Protein AF-A0A350PJW1-F1 (afdb_monomer_lite)

Foldseek 3Di:
DDDPPDDDPPADDPVVLVVVVVVDPDDPVRSLVVCLVVVVSHHWDWDWDDDDPWIWIDINVVSDIGTDDPDQWFDDNDG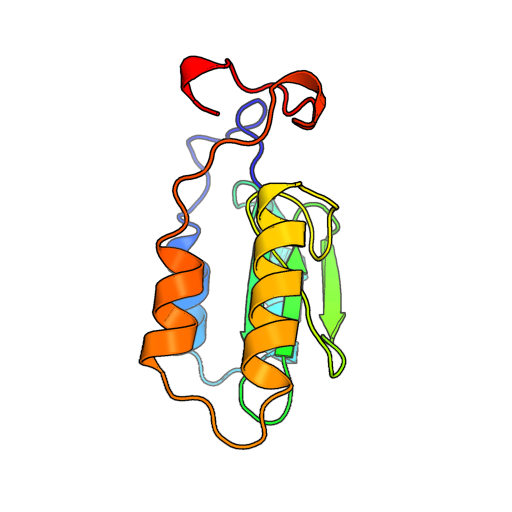INDDAPLRVQLSVQCCVQVVDPDHDPVSNVVSVVDPDDDPPVRGDPRVDPPVVD

Sequence (133 aa):
YRDPSNINENAPSRGDLVLDYLKSNSNERAYLKEIKENGKKYNGFNLLIGGKDSLYHFSNETNSIKEIEPGIHGVSNALLDTNWPKLDHAKKELERVTSNSKFDRDELFEILKNSEKAPDEKLPSTGIPYEWE

Structure (mmCIF, N/CA/C/O backbone):
data_AF-A0A350PJW1-F1
#
_entry.id   AF-A0A350PJW1-F1
#
loop_
_atom_site.group_PDB
_atom_site.id
_atom_site.type_symbol
_atom_site.label_atom_id
_atom_site.label_alt_id
_atom_site.label_comp_id
_atom_site.label_asym_id
_atom_site.label_entity_id
_atom_site.label_seq_id
_atom_site.pdbx_PDB_ins_code
_atom_site.Cartn_x
_atom_site.Cartn_y
_atom_site.Cartn_z
_atom_site.occupancy
_atom_site.B_iso_or_equiv
_atom_site.auth_seq_id
_atom_site.auth_comp_id
_atom_site.auth_asym_id
_atom_site.auth_atom_id
_atom_site.pdbx_PDB_model_num
ATOM 1 N N . TYR A 1 1 ? 6.531 -0.357 -5.674 1.00 77.31 1 TYR A N 1
ATOM 2 C CA . TYR A 1 1 ? 7.108 0.797 -6.373 1.00 77.31 1 TYR A CA 1
ATOM 3 C C . TYR A 1 1 ? 6.608 0.827 -7.811 1.00 77.31 1 TYR A C 1
ATOM 5 O O . TYR A 1 1 ? 6.361 -0.238 -8.355 1.00 77.31 1 TYR A O 1
ATOM 13 N N . ARG A 1 2 ? 6.405 1.993 -8.422 1.00 83.31 2 ARG A N 1
ATOM 14 C CA . ARG A 1 2 ? 6.065 2.126 -9.844 1.00 83.31 2 ARG A CA 1
ATOM 15 C C . ARG A 1 2 ? 7.294 2.638 -10.587 1.00 83.31 2 ARG A C 1
ATOM 17 O O . ARG A 1 2 ? 7.759 3.721 -10.263 1.00 83.31 2 ARG A O 1
ATOM 24 N N . ASP A 1 3 ? 7.731 1.893 -11.595 1.00 86.06 3 ASP A N 1
ATOM 25 C CA . ASP A 1 3 ? 8.832 2.271 -12.482 1.00 86.06 3 ASP A CA 1
ATOM 26 C C . ASP A 1 3 ? 8.395 2.151 -13.953 1.00 86.06 3 ASP A C 1
ATOM 28 O O . ASP A 1 3 ? 8.370 1.047 -14.500 1.00 86.06 3 ASP A O 1
ATOM 32 N N . PRO A 1 4 ? 7.994 3.253 -14.607 1.00 83.31 4 PRO A N 1
ATOM 33 C CA . PRO A 1 4 ? 7.605 3.211 -16.016 1.00 83.31 4 PRO A CA 1
ATOM 34 C C . PRO A 1 4 ? 8.767 2.981 -16.984 1.00 83.31 4 PRO A C 1
ATOM 36 O O . PRO A 1 4 ? 8.524 2.620 -18.132 1.00 83.31 4 PRO A O 1
ATOM 39 N N . SER A 1 5 ? 10.013 3.175 -16.543 1.00 84.81 5 SER A N 1
ATOM 40 C CA . SER A 1 5 ? 11.200 2.958 -17.375 1.00 84.81 5 SER A CA 1
ATOM 41 C C . SER A 1 5 ? 11.599 1.482 -17.473 1.00 84.81 5 SER A C 1
ATOM 43 O O . SER A 1 5 ? 12.349 1.102 -18.369 1.00 84.81 5 SER A O 1
ATOM 45 N N . ASN A 1 6 ? 11.062 0.642 -16.582 1.00 84.50 6 ASN A N 1
ATOM 46 C CA . ASN A 1 6 ? 11.424 -0.764 -16.445 1.00 84.50 6 ASN A CA 1
ATOM 47 C C . ASN A 1 6 ? 10.176 -1.662 -16.388 1.00 84.50 6 ASN A C 1
ATOM 49 O O . ASN A 1 6 ? 9.888 -2.320 -15.386 1.00 84.50 6 ASN A O 1
ATOM 53 N N . ILE A 1 7 ? 9.396 -1.651 -17.472 1.00 90.69 7 ILE A N 1
ATOM 54 C CA . ILE A 1 7 ? 8.189 -2.472 -17.615 1.00 90.69 7 ILE A CA 1
ATOM 55 C C . ILE A 1 7 ? 8.528 -3.761 -18.368 1.00 90.69 7 ILE A C 1
ATOM 57 O O . ILE A 1 7 ? 8.942 -3.737 -19.524 1.00 90.69 7 ILE A O 1
ATOM 61 N N . ASN A 1 8 ? 8.269 -4.902 -17.734 1.00 93.44 8 ASN A N 1
ATOM 62 C CA . ASN A 1 8 ? 8.198 -6.200 -18.391 1.00 93.44 8 ASN A CA 1
ATOM 63 C C . ASN A 1 8 ? 6.752 -6.465 -18.842 1.00 93.44 8 ASN A C 1
ATOM 65 O O . ASN A 1 8 ? 5.867 -6.690 -18.013 1.00 93.44 8 ASN A O 1
ATOM 69 N N . GLU A 1 9 ? 6.514 -6.457 -20.155 1.00 94.38 9 GLU A N 1
ATOM 70 C CA . GLU A 1 9 ? 5.190 -6.698 -20.755 1.00 94.38 9 GLU A CA 1
ATOM 71 C C . GLU A 1 9 ? 4.667 -8.124 -20.526 1.00 94.38 9 GLU A C 1
ATOM 73 O O . GLU A 1 9 ? 3.460 -8.348 -20.526 1.00 94.38 9 GLU A O 1
ATOM 78 N N . ASN A 1 10 ? 5.564 -9.082 -20.278 1.00 95.81 10 ASN A N 1
ATOM 79 C CA . ASN A 1 10 ? 5.219 -10.481 -20.019 1.00 95.81 10 ASN A CA 1
ATOM 80 C C . ASN A 1 10 ? 5.073 -10.792 -18.520 1.00 95.81 10 ASN A C 1
ATOM 82 O O . ASN A 1 10 ? 4.885 -11.952 -18.145 1.00 95.81 10 ASN A O 1
ATOM 86 N N . ALA A 1 11 ? 5.212 -9.791 -17.644 1.00 96.06 11 ALA A N 1
ATOM 87 C CA . ALA A 1 11 ? 5.052 -9.989 -16.211 1.00 96.06 11 ALA A CA 1
ATOM 88 C C . ALA A 1 11 ? 3.592 -10.352 -15.866 1.00 96.06 11 ALA A C 1
ATOM 90 O O . ALA A 1 11 ? 2.670 -9.762 -16.435 1.00 96.06 11 ALA A O 1
ATOM 91 N N . PRO A 1 12 ? 3.347 -11.261 -14.902 1.00 96.00 12 PRO A N 1
ATOM 92 C CA . PRO A 1 12 ? 1.991 -11.566 -14.454 1.00 96.00 12 PRO A CA 1
ATOM 93 C C . PRO A 1 12 ? 1.289 -10.346 -13.839 1.00 96.00 12 PRO A C 1
ATOM 95 O O . PRO A 1 12 ? 1.928 -9.365 -13.434 1.00 96.00 12 PRO A O 1
ATOM 98 N N . SER A 1 13 ? -0.038 -10.413 -13.717 1.00 95.31 13 SER A N 1
ATOM 99 C CA . SER A 1 13 ? -0.815 -9.321 -13.136 1.00 95.31 13 SER A CA 1
ATOM 100 C C . SER A 1 13 ? -0.511 -9.174 -11.648 1.00 95.31 13 SER A C 1
ATOM 102 O O . SER A 1 13 ? -0.603 -10.117 -10.869 1.00 95.31 13 SER A O 1
ATOM 104 N N . ARG A 1 14 ? -0.234 -7.944 -11.205 1.00 94.88 14 ARG A N 1
ATOM 105 C CA . ARG A 1 14 ? -0.126 -7.634 -9.768 1.00 94.88 14 ARG A CA 1
ATOM 106 C C . ARG A 1 14 ? -1.452 -7.846 -9.027 1.00 94.88 14 ARG A C 1
ATOM 108 O O . ARG A 1 14 ? -1.435 -8.013 -7.815 1.00 94.88 14 ARG A O 1
ATOM 115 N N . GLY A 1 15 ? -2.585 -7.846 -9.737 1.00 94.56 15 GLY A N 1
ATOM 116 C CA . GLY A 1 15 ? -3.892 -8.165 -9.155 1.00 94.56 15 GLY A CA 1
ATOM 117 C C . GLY A 1 15 ? -3.986 -9.612 -8.661 1.00 94.56 15 GLY A C 1
ATOM 118 O O . GLY A 1 15 ? -4.679 -9.868 -7.676 1.00 94.56 15 GLY A O 1
ATOM 119 N N . ASP A 1 16 ? -3.223 -10.523 -9.274 1.00 95.12 16 ASP A N 1
ATOM 120 C CA . ASP A 1 16 ? -3.186 -11.936 -8.883 1.00 95.12 16 ASP A CA 1
ATOM 121 C C . ASP A 1 16 ? -2.615 -12.094 -7.468 1.00 95.12 16 ASP A C 1
ATOM 123 O O . ASP A 1 16 ? -3.104 -12.910 -6.701 1.00 95.12 16 ASP A O 1
ATOM 127 N N . LEU A 1 17 ? -1.691 -11.217 -7.049 1.00 96.06 17 LEU A N 1
ATOM 128 C CA . LEU A 1 17 ? -1.116 -11.228 -5.697 1.00 96.06 17 LEU A CA 1
ATOM 129 C C . LEU A 1 17 ? -2.172 -11.104 -4.590 1.00 96.06 17 LEU A C 1
ATOM 131 O O . LEU A 1 17 ? -2.040 -11.724 -3.539 1.00 96.06 17 LEU A O 1
ATOM 135 N N . VAL A 1 18 ? -3.199 -10.275 -4.782 1.00 95.12 18 VAL A N 1
ATOM 136 C CA . VAL A 1 18 ? -4.261 -10.109 -3.776 1.00 95.12 18 VAL A CA 1
ATOM 137 C C . VAL A 1 18 ? -5.264 -11.252 -3.886 1.00 95.12 18 VAL A C 1
ATOM 139 O O . VAL A 1 18 ? -5.708 -11.788 -2.873 1.00 95.12 18 VAL A O 1
ATOM 142 N N . LEU A 1 19 ? -5.599 -11.649 -5.115 1.00 95.25 19 LEU A N 1
ATOM 143 C CA . LEU A 1 19 ? -6.535 -12.734 -5.381 1.00 95.25 19 LEU A CA 1
ATOM 144 C C . LEU A 1 19 ? -6.042 -14.074 -4.820 1.00 95.25 19 LEU A C 1
ATOM 146 O O . LEU A 1 19 ? -6.814 -14.784 -4.178 1.00 95.25 19 LEU A O 1
ATOM 150 N N . ASP A 1 20 ? -4.773 -14.402 -5.045 1.00 95.38 20 ASP A N 1
ATOM 151 C CA . ASP A 1 20 ? -4.142 -15.640 -4.594 1.00 95.38 20 ASP A CA 1
ATOM 152 C C . ASP A 1 20 ? -4.053 -15.681 -3.069 1.00 95.38 20 ASP A C 1
ATOM 154 O O . ASP A 1 20 ? -4.388 -16.703 -2.471 1.00 95.38 20 ASP A O 1
ATOM 158 N N . TYR A 1 21 ? -3.723 -14.554 -2.424 1.00 95.25 21 TYR A N 1
ATOM 159 C CA . TYR A 1 21 ? -3.748 -14.462 -0.964 1.00 95.25 21 TYR A CA 1
ATOM 160 C C . TYR A 1 21 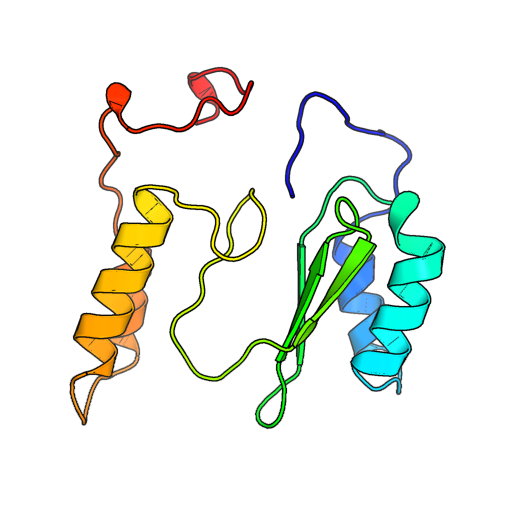? -5.140 -14.761 -0.402 1.00 95.25 21 TYR A C 1
ATOM 162 O O . TYR A 1 21 ? -5.276 -15.625 0.462 1.00 95.25 21 TYR A O 1
ATOM 170 N N . LEU A 1 22 ? -6.178 -14.102 -0.929 1.00 93.94 22 LEU A N 1
ATOM 171 C CA . LEU A 1 22 ? -7.560 -14.262 -0.461 1.00 93.94 22 LEU A CA 1
ATOM 172 C C . LEU A 1 22 ? -8.133 -15.664 -0.713 1.00 93.94 22 LEU A C 1
ATOM 174 O O . LEU A 1 22 ? -9.059 -16.078 -0.020 1.00 93.94 22 LEU A O 1
ATOM 178 N N . LYS A 1 23 ? -7.613 -16.387 -1.710 1.00 95.25 23 LYS A N 1
ATOM 179 C CA . LYS A 1 23 ? -7.966 -17.789 -1.982 1.00 95.25 23 LYS A CA 1
ATOM 180 C C . LYS A 1 23 ? -7.154 -18.783 -1.154 1.00 95.25 23 LYS A C 1
ATOM 182 O O . LYS A 1 23 ? -7.530 -19.952 -1.075 1.00 95.25 23 LYS A O 1
ATOM 187 N N . SER A 1 24 ? -6.029 -18.353 -0.596 1.00 91.94 24 SER A N 1
ATOM 188 C CA . SER A 1 24 ? -5.168 -19.189 0.230 1.00 91.94 24 SER A CA 1
ATOM 189 C C . SER A 1 24 ? -5.690 -19.291 1.667 1.00 91.94 24 SER A C 1
ATOM 191 O O . SER A 1 24 ? -6.489 -18.476 2.118 1.00 91.94 24 SER A O 1
ATOM 193 N N . ASN A 1 25 ? -5.181 -20.273 2.413 1.00 89.38 25 ASN A N 1
ATOM 194 C CA . ASN A 1 25 ? -5.315 -20.340 3.875 1.00 89.38 25 ASN A CA 1
ATOM 195 C C . ASN A 1 25 ? -4.007 -19.923 4.579 1.00 89.38 25 ASN A C 1
ATOM 197 O O . ASN A 1 25 ? -3.744 -20.325 5.714 1.00 89.38 25 ASN A O 1
ATOM 201 N N . SER A 1 26 ? -3.140 -19.185 3.882 1.00 90.81 26 SER A N 1
ATOM 202 C CA . SER A 1 26 ? -1.843 -18.756 4.401 1.00 90.81 26 SER A CA 1
ATOM 203 C C . SER A 1 26 ? -2.009 -17.560 5.332 1.00 90.81 26 SER A C 1
ATOM 205 O O . SER A 1 26 ? -2.789 -16.656 5.055 1.00 90.81 26 SER A O 1
ATOM 207 N N . ASN A 1 27 ? -1.226 -17.512 6.412 1.00 92.94 27 ASN A N 1
ATOM 208 C CA . ASN A 1 27 ? -1.047 -16.257 7.146 1.00 92.94 27 ASN A CA 1
ATOM 209 C C . ASN A 1 27 ? -0.130 -15.298 6.370 1.00 92.94 27 ASN A C 1
ATOM 211 O O . ASN A 1 27 ? 0.618 -15.708 5.474 1.00 92.94 27 ASN A O 1
ATOM 215 N N . GLU A 1 28 ? -0.144 -14.029 6.763 1.00 94.12 28 GLU A N 1
ATOM 216 C CA . GLU A 1 28 ? 0.559 -12.924 6.115 1.00 94.12 28 GLU A CA 1
ATOM 217 C C . GLU A 1 28 ? 2.052 -13.216 5.951 1.00 94.12 28 GLU A C 1
ATOM 219 O O . GLU A 1 28 ? 2.610 -13.077 4.864 1.00 94.12 28 GLU A O 1
ATOM 224 N N . ARG A 1 29 ? 2.717 -13.665 7.026 1.00 93.56 29 ARG A N 1
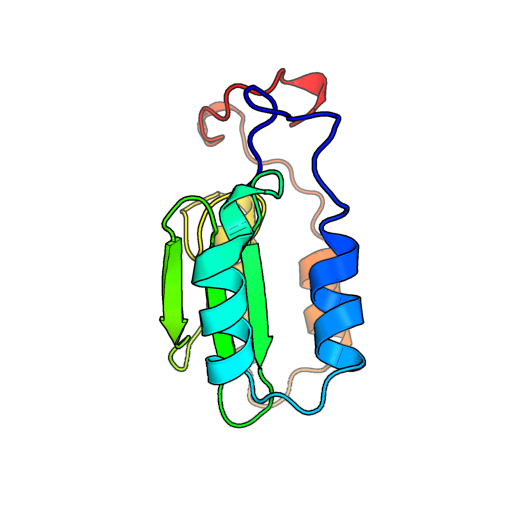ATOM 225 C CA . ARG A 1 29 ? 4.165 -13.924 7.019 1.00 93.56 29 ARG A CA 1
ATOM 226 C C . ARG A 1 29 ? 4.533 -15.094 6.113 1.00 93.56 29 ARG A C 1
ATOM 228 O O . ARG A 1 29 ? 5.581 -15.045 5.471 1.00 93.56 29 ARG A O 1
ATOM 235 N N . ALA A 1 30 ? 3.720 -16.147 6.079 1.00 94.69 30 ALA A N 1
ATOM 236 C CA . ALA A 1 30 ? 3.935 -17.285 5.191 1.00 94.69 30 ALA A CA 1
ATOM 237 C C . ALA A 1 30 ? 3.782 -16.866 3.724 1.00 94.69 30 ALA A C 1
ATOM 239 O O . ALA A 1 30 ? 4.677 -17.129 2.922 1.00 94.69 30 ALA A O 1
ATOM 240 N N . TYR A 1 31 ? 2.716 -16.127 3.407 1.00 96.56 31 TYR A N 1
ATOM 241 C CA . TYR A 1 31 ? 2.476 -15.623 2.058 1.00 96.56 31 TYR A CA 1
ATOM 242 C C . TYR A 1 31 ? 3.592 -14.681 1.590 1.00 96.56 31 TYR A C 1
ATOM 244 O O . TYR A 1 31 ? 4.143 -14.833 0.504 1.00 96.56 31 TYR A O 1
ATOM 252 N N . LEU A 1 32 ? 4.024 -13.751 2.444 1.00 96.75 32 LEU A N 1
ATOM 253 C CA . LEU A 1 32 ? 5.116 -12.835 2.117 1.00 96.75 32 LEU A CA 1
ATOM 254 C C . LEU A 1 32 ? 6.457 -13.537 1.883 1.00 96.75 32 LEU A C 1
ATOM 256 O O . LEU A 1 32 ? 7.257 -13.040 1.093 1.00 96.75 32 LEU A O 1
ATOM 260 N N . LYS A 1 33 ? 6.730 -14.673 2.537 1.00 95.88 33 LYS A N 1
ATOM 261 C CA . LYS A 1 33 ? 7.935 -15.472 2.253 1.00 95.88 33 LYS A CA 1
ATOM 262 C C . LYS A 1 33 ? 7.891 -16.066 0.846 1.00 95.88 33 LYS A C 1
ATOM 264 O O . LYS A 1 33 ? 8.879 -15.956 0.129 1.00 95.88 33 LYS A O 1
ATOM 269 N N . GLU A 1 34 ? 6.746 -16.597 0.427 1.00 95.44 34 GLU A N 1
ATOM 270 C CA . GLU A 1 34 ? 6.548 -17.097 -0.939 1.00 95.44 34 GLU A CA 1
ATOM 271 C C . GLU A 1 34 ? 6.692 -15.973 -1.979 1.00 95.44 34 GLU A C 1
ATOM 273 O O . GLU A 1 34 ? 7.382 -16.120 -2.993 1.00 95.44 34 GLU A O 1
ATOM 278 N N . ILE A 1 35 ? 6.096 -14.808 -1.705 1.00 96.50 35 ILE A N 1
ATOM 279 C CA . ILE A 1 35 ? 6.232 -13.629 -2.564 1.00 96.50 35 ILE A CA 1
ATOM 280 C C . ILE A 1 35 ? 7.675 -13.117 -2.585 1.00 96.50 35 ILE A C 1
ATOM 282 O O . ILE A 1 35 ? 8.138 -12.667 -3.626 1.00 96.50 35 ILE A O 1
ATOM 286 N N . LYS A 1 36 ? 8.435 -13.217 -1.495 1.00 96.50 36 LYS A N 1
ATOM 287 C CA . LYS A 1 36 ? 9.857 -12.841 -1.474 1.00 96.50 36 LYS A CA 1
ATOM 288 C C . LYS A 1 36 ? 10.712 -13.719 -2.397 1.00 96.50 36 LYS A C 1
ATOM 290 O O . LYS A 1 36 ? 11.691 -13.239 -2.969 1.00 96.50 36 LYS A O 1
ATOM 295 N N . GLU A 1 37 ? 10.351 -14.989 -2.556 1.00 95.69 37 GLU A N 1
ATOM 296 C CA . GLU A 1 37 ? 11.040 -15.922 -3.454 1.00 95.69 37 GLU A CA 1
ATOM 297 C C . GLU A 1 37 ? 10.666 -15.679 -4.923 1.00 95.69 37 GLU A C 1
ATOM 299 O O . GLU A 1 37 ? 11.533 -15.687 -5.796 1.00 95.69 37 GLU A O 1
ATOM 304 N N . ASN A 1 38 ? 9.389 -15.390 -5.197 1.00 94.00 38 ASN A N 1
ATOM 305 C CA . ASN A 1 38 ? 8.850 -15.340 -6.561 1.00 94.00 38 ASN A CA 1
ATOM 306 C C . ASN A 1 38 ? 8.545 -13.926 -7.084 1.00 94.00 38 ASN A C 1
ATOM 308 O O . ASN A 1 38 ? 8.225 -13.752 -8.257 1.00 94.00 38 ASN A O 1
ATOM 312 N N . GLY A 1 39 ? 8.635 -12.898 -6.243 1.00 93.00 39 GLY A N 1
ATOM 313 C CA . GLY A 1 39 ? 8.116 -11.549 -6.491 1.00 93.00 39 GLY A CA 1
ATOM 314 C C . GLY A 1 39 ? 8.828 -10.781 -7.602 1.00 93.00 39 GLY A C 1
ATOM 315 O O . GLY A 1 39 ? 8.251 -9.862 -8.180 1.00 93.00 39 GLY A O 1
ATOM 316 N N . LYS A 1 40 ? 10.053 -11.188 -7.954 1.00 94.38 40 LYS A N 1
ATOM 317 C CA . LYS A 1 40 ? 10.827 -10.597 -9.058 1.00 94.38 40 LYS A CA 1
ATOM 318 C C . LYS A 1 40 ? 10.234 -10.868 -10.444 1.00 94.38 40 LYS A C 1
ATOM 320 O O . LYS A 1 40 ? 10.619 -10.201 -11.394 1.00 94.38 40 LYS A O 1
ATOM 325 N N . LYS A 1 41 ? 9.313 -11.831 -10.576 1.00 95.06 41 LYS A N 1
ATOM 326 C CA . LYS A 1 41 ? 8.625 -12.100 -11.851 1.00 95.06 41 LYS A CA 1
ATOM 327 C C . LYS A 1 41 ? 7.587 -11.029 -12.212 1.00 95.06 41 LYS A C 1
ATOM 329 O O . LYS A 1 41 ? 7.186 -10.946 -13.367 1.00 95.06 41 LYS A O 1
ATOM 334 N N . TYR A 1 42 ? 7.138 -10.244 -11.231 1.00 95.94 42 TYR A N 1
ATOM 335 C CA . TYR A 1 42 ? 6.178 -9.159 -11.423 1.00 95.94 42 TYR A CA 1
ATOM 336 C C . TYR A 1 42 ? 6.901 -7.836 -11.686 1.00 95.94 42 TYR A C 1
ATOM 338 O O . TYR A 1 42 ? 7.985 -7.602 -11.155 1.00 95.94 42 TYR A O 1
ATOM 346 N N . ASN A 1 43 ? 6.241 -6.927 -12.408 1.00 96.25 43 ASN A N 1
ATOM 347 C CA . ASN A 1 43 ? 6.623 -5.513 -12.409 1.00 96.25 43 ASN A CA 1
ATOM 348 C C . ASN A 1 43 ? 6.578 -4.938 -10.988 1.00 96.25 43 ASN A C 1
ATOM 350 O O . ASN A 1 43 ? 5.797 -5.417 -10.162 1.00 96.25 43 ASN A O 1
ATOM 354 N N . GLY A 1 44 ? 7.363 -3.889 -10.724 1.00 94.75 44 GLY A N 1
ATOM 355 C CA . GLY A 1 44 ? 7.465 -3.241 -9.415 1.00 94.75 44 GLY A CA 1
ATOM 356 C C . GLY A 1 44 ? 6.114 -3.053 -8.707 1.00 94.75 44 GLY A C 1
ATOM 357 O O . GLY A 1 44 ? 5.110 -2.632 -9.305 1.00 94.75 44 GLY A O 1
ATOM 358 N N . PHE A 1 45 ? 6.067 -3.369 -7.410 1.00 95.88 45 PHE A N 1
ATOM 359 C CA . PHE A 1 45 ? 4.860 -3.232 -6.595 1.00 95.88 45 PHE A CA 1
ATOM 360 C C . PHE A 1 45 ? 5.153 -2.960 -5.121 1.00 95.88 45 PHE A C 1
ATOM 362 O O . PHE A 1 45 ? 6.265 -3.139 -4.636 1.00 95.88 45 PHE A O 1
ATOM 369 N N . ASN A 1 46 ? 4.156 -2.407 -4.436 1.00 96.88 46 ASN A N 1
ATOM 370 C CA . ASN A 1 46 ? 4.071 -2.429 -2.980 1.00 96.88 46 ASN A CA 1
ATOM 371 C C . ASN A 1 46 ? 2.899 -3.345 -2.632 1.00 96.88 46 ASN A C 1
ATOM 373 O O . ASN A 1 46 ? 1.863 -3.267 -3.292 1.00 96.88 46 ASN A O 1
ATOM 377 N N . LEU A 1 47 ? 3.052 -4.183 -1.615 1.00 96.81 47 LEU A N 1
ATOM 378 C CA . LEU A 1 47 ? 1.994 -5.025 -1.077 1.00 96.81 47 LEU A CA 1
ATOM 379 C C . LEU A 1 47 ? 1.811 -4.680 0.398 1.00 96.81 47 LEU A C 1
ATOM 381 O O . LEU A 1 47 ? 2.758 -4.774 1.178 1.00 96.81 47 LEU A O 1
ATOM 385 N N . LEU A 1 48 ? 0.597 -4.261 0.748 1.00 96.75 48 LEU A N 1
ATOM 386 C CA . LEU A 1 48 ? 0.143 -4.161 2.129 1.00 96.75 48 LEU A CA 1
ATOM 387 C C . LEU A 1 48 ? -0.724 -5.379 2.424 1.00 96.75 48 LEU A C 1
ATOM 389 O O . LEU A 1 48 ? -1.654 -5.666 1.672 1.00 96.75 48 LEU A O 1
ATOM 393 N N . ILE A 1 49 ? -0.400 -6.101 3.489 1.00 95.88 49 ILE A N 1
ATOM 394 C CA . ILE A 1 49 ? -1.070 -7.350 3.851 1.00 95.88 49 ILE A CA 1
ATOM 395 C C . ILE A 1 49 ? -1.163 -7.465 5.367 1.00 95.88 49 ILE A C 1
ATOM 397 O O . ILE A 1 49 ? -0.184 -7.231 6.075 1.00 95.88 49 ILE A O 1
ATOM 401 N N . GLY A 1 50 ? -2.349 -7.788 5.866 1.00 93.25 50 GLY A N 1
ATOM 402 C CA . GLY A 1 50 ? -2.618 -7.870 7.295 1.00 93.25 50 GLY A CA 1
ATOM 403 C C . GLY A 1 50 ? -4.045 -7.506 7.651 1.00 93.25 50 GLY A C 1
ATOM 404 O O . GLY A 1 50 ? -4.914 -7.388 6.786 1.00 93.25 50 GLY A O 1
ATOM 405 N N . GLY A 1 51 ? -4.266 -7.343 8.949 1.00 87.25 51 GLY A N 1
ATOM 406 C CA . GLY A 1 51 ? -5.566 -7.089 9.545 1.00 87.25 51 GLY A CA 1
ATOM 407 C C . GLY A 1 51 ? -5.442 -6.281 10.831 1.00 87.25 51 GLY A C 1
ATOM 408 O O . GLY A 1 51 ? -4.605 -5.392 10.948 1.00 87.25 51 GLY A O 1
ATOM 409 N N . LYS A 1 52 ? -6.306 -6.585 11.801 1.00 85.50 52 LYS A N 1
ATOM 410 C CA . LYS A 1 52 ? -6.401 -5.831 13.058 1.00 85.50 52 LYS A 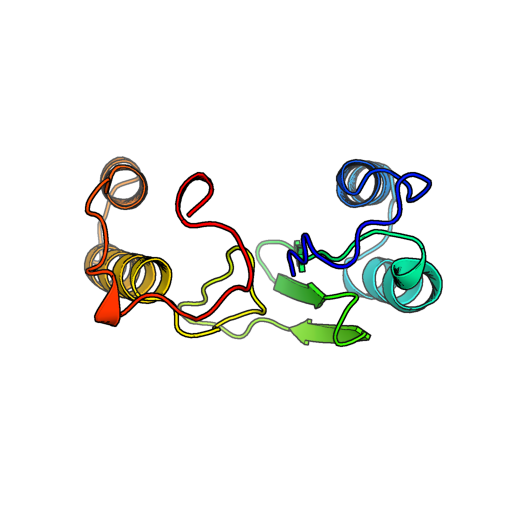CA 1
ATOM 411 C C . LYS A 1 52 ? -5.141 -5.932 13.924 1.00 85.50 52 LYS A C 1
ATOM 413 O O . LYS A 1 52 ? -4.781 -4.953 14.568 1.00 85.50 52 LYS A O 1
ATOM 418 N N . ASP A 1 53 ? -4.517 -7.106 13.951 1.00 89.31 53 ASP A N 1
ATOM 419 C CA . ASP A 1 53 ? -3.460 -7.411 14.922 1.00 89.31 53 ASP A CA 1
ATOM 420 C C . ASP A 1 53 ? -2.051 -7.176 14.369 1.00 89.31 53 ASP A C 1
ATOM 422 O O . ASP A 1 53 ? -1.118 -6.951 15.132 1.00 89.31 53 ASP A O 1
ATOM 426 N N . SER A 1 54 ? -1.885 -7.231 13.046 1.00 92.75 54 SER A N 1
ATOM 427 C CA . SER A 1 54 ? -0.612 -6.938 12.390 1.00 92.75 54 SER A CA 1
ATOM 428 C C . SER A 1 54 ? -0.833 -6.493 10.951 1.00 92.75 54 SER A C 1
ATOM 430 O O . SER A 1 54 ? -1.768 -6.946 10.285 1.00 92.75 54 SER A O 1
ATOM 432 N N . LEU A 1 55 ? 0.041 -5.611 10.473 1.00 96.50 55 LEU A N 1
ATOM 433 C CA . LEU A 1 55 ? 0.070 -5.132 9.099 1.00 96.50 55 LEU A CA 1
ATOM 434 C C . LEU A 1 55 ? 1.514 -5.156 8.608 1.00 96.50 55 LEU A C 1
ATOM 436 O O . LEU A 1 55 ? 2.422 -4.719 9.306 1.00 96.50 55 LEU A O 1
ATOM 440 N N . TYR A 1 56 ? 1.731 -5.650 7.397 1.00 97.50 56 TYR A N 1
ATOM 441 C CA . TYR A 1 56 ? 3.050 -5.749 6.791 1.00 97.50 56 TYR A CA 1
ATOM 442 C C . TYR A 1 56 ? 3.090 -4.996 5.470 1.00 97.50 56 TYR A C 1
ATOM 444 O O . TYR A 1 56 ? 2.129 -4.995 4.698 1.00 97.50 56 TYR A O 1
ATOM 452 N N . HIS A 1 57 ? 4.246 -4.409 5.189 1.00 97.56 57 HIS A N 1
ATOM 453 C CA . HIS A 1 57 ? 4.628 -3.882 3.889 1.00 97.56 57 HIS A CA 1
ATOM 454 C C . HIS A 1 57 ? 5.694 -4.777 3.257 1.00 97.56 57 HIS A C 1
ATOM 456 O O . HIS A 1 57 ? 6.656 -5.196 3.907 1.00 97.56 57 HIS A O 1
ATOM 462 N N . PHE A 1 58 ? 5.528 -5.041 1.967 1.00 97.75 58 PHE A N 1
ATOM 463 C CA . PHE A 1 58 ? 6.538 -5.654 1.119 1.00 97.75 58 PHE A CA 1
ATOM 464 C C . PHE A 1 58 ? 6.683 -4.868 -0.185 1.00 97.75 58 PHE A C 1
ATOM 466 O O . PHE A 1 58 ? 5.700 -4.397 -0.757 1.00 97.75 58 PHE A O 1
ATOM 473 N N . SER A 1 59 ? 7.913 -4.766 -0.683 1.00 96.88 59 SER A N 1
ATOM 474 C CA . SER A 1 59 ? 8.218 -4.291 -2.033 1.00 96.88 59 SER A CA 1
ATOM 475 C C . SER A 1 59 ? 9.168 -5.277 -2.698 1.00 96.88 59 SER A C 1
ATOM 477 O O . SER A 1 59 ? 10.176 -5.662 -2.101 1.00 96.88 59 SER A O 1
ATOM 479 N N . ASN A 1 60 ? 8.876 -5.673 -3.937 1.00 95.88 60 ASN A N 1
ATOM 480 C CA . ASN A 1 60 ? 9.766 -6.551 -4.700 1.00 95.88 60 ASN A CA 1
ATOM 481 C C . ASN A 1 60 ? 11.063 -5.848 -5.143 1.00 95.88 60 ASN A C 1
ATOM 483 O O . ASN A 1 60 ? 12.040 -6.541 -5.412 1.00 95.88 60 ASN A O 1
ATOM 487 N N . GLU A 1 61 ? 11.104 -4.510 -5.128 1.00 93.50 61 GLU A N 1
ATOM 488 C CA . GLU A 1 61 ? 12.325 -3.729 -5.389 1.00 93.50 61 GLU A CA 1
ATOM 489 C C . GLU A 1 61 ? 13.358 -3.875 -4.266 1.00 93.50 61 GLU A C 1
ATOM 491 O O . GLU A 1 61 ? 14.536 -4.121 -4.507 1.00 93.50 61 GLU A O 1
ATOM 496 N N . THR A 1 62 ? 12.921 -3.751 -3.009 1.00 94.31 62 THR A N 1
ATOM 497 C CA . THR A 1 62 ? 13.803 -3.897 -1.836 1.00 94.31 62 THR A CA 1
ATOM 498 C C . THR A 1 62 ? 13.913 -5.346 -1.373 1.00 94.31 62 THR A C 1
ATOM 500 O O . THR A 1 62 ? 14.791 -5.683 -0.579 1.00 94.31 62 THR A O 1
ATOM 503 N N . ASN A 1 63 ? 13.001 -6.203 -1.841 1.00 96.00 63 ASN A N 1
ATOM 504 C CA . ASN A 1 63 ? 12.835 -7.594 -1.437 1.00 96.00 63 ASN A CA 1
ATOM 505 C C . ASN A 1 63 ? 12.802 -7.785 0.094 1.00 96.00 63 ASN A C 1
ATOM 507 O O . ASN A 1 63 ? 13.357 -8.744 0.649 1.00 96.00 63 ASN A O 1
ATOM 511 N N . SER A 1 64 ? 12.174 -6.837 0.791 1.00 94.31 64 SER A N 1
ATOM 512 C CA . SER A 1 64 ? 12.122 -6.766 2.249 1.00 94.31 64 SER A CA 1
ATOM 513 C C . SER A 1 64 ? 10.687 -6.857 2.753 1.00 94.31 64 SER A C 1
ATOM 515 O O . SER A 1 64 ? 9.769 -6.287 2.171 1.00 94.31 64 SER A O 1
ATOM 517 N N . ILE A 1 65 ? 10.512 -7.588 3.854 1.00 96.31 65 ILE A N 1
ATOM 518 C CA . ILE A 1 65 ? 9.260 -7.659 4.607 1.00 96.31 65 ILE A CA 1
ATOM 519 C C . ILE A 1 65 ? 9.438 -6.751 5.816 1.00 96.31 65 ILE A C 1
ATOM 521 O O . ILE A 1 65 ? 10.394 -6.933 6.572 1.00 96.31 65 ILE A O 1
ATOM 525 N N . LYS A 1 66 ? 8.540 -5.786 5.990 1.00 96.19 66 LYS A N 1
ATOM 526 C CA . LYS A 1 66 ? 8.543 -4.860 7.118 1.00 96.19 66 LYS A CA 1
ATOM 527 C C . LYS A 1 66 ? 7.197 -4.930 7.824 1.00 96.19 66 LYS A C 1
ATOM 529 O O . LYS A 1 66 ? 6.165 -4.751 7.188 1.00 96.19 66 LYS A O 1
ATOM 534 N N . GLU A 1 67 ? 7.212 -5.188 9.123 1.00 97.00 67 GLU A N 1
ATOM 535 C CA . GLU A 1 67 ? 6.031 -4.998 9.965 1.00 97.00 67 GLU A CA 1
ATOM 536 C C . GLU A 1 67 ? 5.797 -3.493 10.146 1.00 97.00 67 GLU A C 1
ATOM 538 O O . GLU A 1 67 ? 6.744 -2.724 10.340 1.00 97.00 67 GLU A O 1
ATOM 543 N N . ILE A 1 68 ? 4.555 -3.058 9.957 1.00 96.88 68 ILE A N 1
ATOM 544 C CA . ILE A 1 68 ? 4.150 -1.667 10.120 1.00 96.88 68 ILE A CA 1
ATOM 545 C C . ILE A 1 68 ? 3.793 -1.475 11.588 1.00 96.88 68 ILE A C 1
ATOM 547 O O . ILE A 1 68 ? 2.808 -2.023 12.078 1.00 96.88 68 ILE A O 1
ATOM 551 N N . GLU A 1 69 ? 4.620 -0.690 12.267 1.00 95.69 69 GLU A N 1
ATOM 552 C CA . GLU A 1 69 ? 4.407 -0.309 13.658 1.00 95.69 69 GLU A CA 1
ATOM 553 C C . GLU A 1 69 ? 3.194 0.629 13.807 1.00 95.69 69 GLU A C 1
ATOM 555 O O . GLU A 1 69 ? 2.781 1.277 12.840 1.00 95.69 69 GLU A O 1
ATOM 560 N N . PRO A 1 70 ? 2.617 0.751 15.015 1.00 93.88 70 PRO A N 1
ATOM 561 C CA . PRO A 1 70 ? 1.563 1.722 15.278 1.00 93.88 70 PRO A CA 1
ATOM 562 C C . PRO A 1 70 ? 1.998 3.156 14.939 1.00 93.88 70 PRO A C 1
ATOM 564 O O . PRO A 1 70 ? 3.019 3.642 15.428 1.00 93.88 70 PRO A O 1
ATOM 567 N N . GLY A 1 71 ? 1.192 3.855 14.138 1.00 93.31 71 GLY A N 1
ATOM 568 C CA . GLY A 1 71 ? 1.470 5.226 13.721 1.00 93.31 71 GLY A CA 1
ATOM 569 C C . GLY A 1 71 ? 0.806 5.592 12.396 1.00 93.31 71 GLY A C 1
ATOM 570 O O . GLY A 1 71 ? -0.036 4.860 11.875 1.00 93.31 71 GLY A O 1
ATOM 571 N N . ILE A 1 72 ? 1.195 6.745 11.847 1.00 94.56 72 ILE A N 1
ATOM 572 C CA . ILE A 1 72 ? 0.709 7.235 10.554 1.00 94.56 72 ILE A CA 1
ATOM 573 C C . ILE A 1 72 ? 1.760 6.960 9.484 1.00 94.56 72 ILE A C 1
ATOM 575 O O . ILE A 1 72 ? 2.833 7.570 9.453 1.00 94.56 72 ILE A O 1
ATOM 579 N N . HIS A 1 73 ? 1.406 6.067 8.566 1.00 95.62 73 HIS A N 1
ATOM 580 C CA . HIS A 1 73 ? 2.246 5.640 7.456 1.00 95.62 73 HIS A CA 1
ATOM 581 C C . HIS A 1 73 ? 1.612 6.004 6.121 1.00 95.62 73 HIS A C 1
ATOM 583 O O . HIS A 1 73 ? 0.394 6.128 6.003 1.00 95.62 73 HIS A O 1
ATOM 589 N N . GLY A 1 74 ? 2.449 6.170 5.102 1.00 94.38 74 GLY A N 1
ATOM 590 C CA . GLY A 1 74 ? 1.994 6.492 3.759 1.00 94.38 74 GLY A CA 1
ATOM 591 C C . GLY A 1 74 ? 2.652 5.617 2.704 1.00 94.38 74 GLY A C 1
ATOM 592 O O . GLY A 1 74 ? 3.857 5.388 2.735 1.00 94.38 74 GLY A O 1
ATOM 593 N N . VAL A 1 75 ? 1.878 5.173 1.718 1.00 93.50 75 VAL A N 1
ATOM 594 C CA . VAL A 1 75 ? 2.417 4.584 0.492 1.00 93.50 75 VAL A CA 1
ATOM 595 C C . VAL A 1 75 ? 1.622 5.083 -0.706 1.00 93.50 75 VAL A C 1
ATOM 597 O O . VAL A 1 75 ? 0.408 5.253 -0.649 1.00 93.50 75 VAL A O 1
ATOM 600 N N . SER A 1 76 ? 2.335 5.332 -1.796 1.00 89.25 76 SER A N 1
ATOM 601 C CA . SER A 1 76 ? 1.768 5.681 -3.095 1.00 89.25 76 SER A CA 1
ATOM 602 C C . SER A 1 76 ? 2.533 4.874 -4.150 1.00 89.25 76 SER A C 1
ATOM 604 O O . SER A 1 76 ? 2.657 3.653 -4.038 1.00 89.25 76 SER A O 1
ATOM 606 N N . ASN A 1 77 ? 3.112 5.536 -5.146 1.00 90.06 77 ASN A N 1
ATOM 607 C CA . ASN A 1 77 ? 3.916 4.895 -6.180 1.00 90.06 77 ASN A CA 1
ATOM 608 C C . ASN A 1 77 ? 5.366 4.613 -5.745 1.00 90.06 77 ASN A C 1
ATOM 610 O O . ASN A 1 77 ? 6.005 3.737 -6.322 1.00 90.06 77 ASN A O 1
ATOM 614 N N . ALA A 1 78 ? 5.872 5.285 -4.712 1.00 90.56 78 ALA A N 1
ATOM 615 C CA . ALA A 1 78 ? 7.207 5.051 -4.161 1.00 90.56 78 ALA A CA 1
ATOM 616 C C . ALA A 1 78 ? 7.213 3.969 -3.054 1.00 90.56 78 ALA A C 1
ATOM 618 O O . ALA A 1 78 ? 6.226 3.254 -2.870 1.00 90.56 78 ALA A O 1
ATOM 619 N N . LEU A 1 79 ? 8.331 3.805 -2.339 1.00 92.69 79 LEU A N 1
ATOM 620 C CA . LEU A 1 79 ? 8.410 2.924 -1.165 1.00 92.69 79 LEU A CA 1
ATOM 621 C C . LEU A 1 79 ? 7.625 3.513 0.021 1.00 92.69 79 LEU A C 1
ATOM 623 O O . LEU A 1 79 ? 7.283 4.699 0.024 1.00 92.69 79 LEU A O 1
ATOM 627 N N . LEU A 1 80 ? 7.347 2.682 1.028 1.00 94.44 80 LEU A N 1
ATOM 628 C CA . LEU A 1 80 ? 6.679 3.096 2.266 1.00 94.44 80 LEU A CA 1
ATOM 629 C C . LEU A 1 80 ? 7.384 4.310 2.893 1.00 94.44 80 LEU A C 1
ATOM 631 O O . LEU A 1 80 ? 8.605 4.313 3.028 1.00 94.44 80 LEU A O 1
ATOM 635 N N . ASP A 1 81 ? 6.597 5.316 3.271 1.00 93.12 81 ASP A N 1
ATOM 636 C CA . ASP A 1 81 ? 7.032 6.573 3.888 1.00 93.12 81 ASP A CA 1
ATOM 637 C C . ASP A 1 81 ? 8.064 7.371 3.076 1.00 93.12 81 ASP A C 1
ATOM 639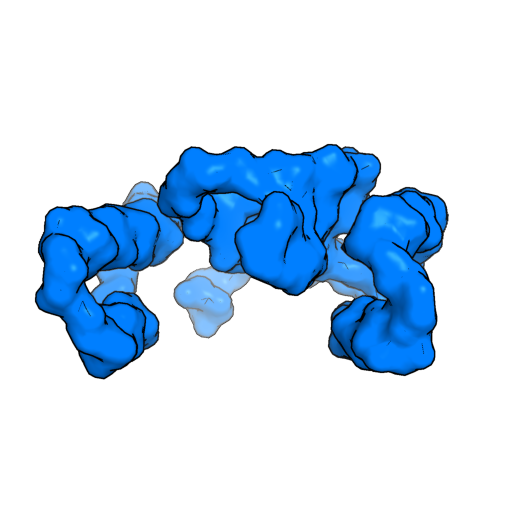 O O . ASP A 1 81 ? 8.809 8.179 3.625 1.00 93.12 81 ASP A O 1
ATOM 643 N N . THR A 1 82 ? 8.098 7.191 1.752 1.00 90.62 82 THR A N 1
ATOM 644 C CA . THR A 1 82 ? 8.869 8.096 0.891 1.00 90.62 82 THR A CA 1
ATOM 645 C C . THR A 1 82 ? 8.214 9.476 0.906 1.00 90.62 82 THR A C 1
ATOM 647 O O . THR A 1 82 ? 7.051 9.595 0.521 1.00 90.62 82 THR A O 1
ATOM 650 N N . ASN A 1 83 ? 8.962 10.512 1.293 1.00 85.62 83 ASN A N 1
ATOM 651 C CA . ASN A 1 83 ? 8.467 11.891 1.349 1.00 85.62 83 ASN A CA 1
ATOM 652 C C . ASN A 1 83 ? 7.996 12.362 -0.028 1.00 85.62 83 ASN A C 1
ATOM 654 O O . ASN A 1 83 ? 8.790 12.467 -0.965 1.00 85.62 83 ASN A O 1
ATOM 658 N N . TRP A 1 84 ? 6.703 12.636 -0.137 1.00 83.88 84 TRP A N 1
ATOM 659 C CA . TRP A 1 84 ? 6.048 13.160 -1.331 1.00 83.88 84 TRP A CA 1
ATOM 660 C C . TRP A 1 84 ? 5.055 14.217 -0.860 1.00 83.88 84 TRP A C 1
ATOM 662 O O . TRP A 1 84 ? 4.254 13.892 0.016 1.00 83.88 84 TRP A O 1
ATOM 672 N N . PRO A 1 85 ? 4.998 15.426 -1.449 1.00 84.38 85 PRO A N 1
ATOM 673 C CA . PRO A 1 85 ? 4.143 16.498 -0.934 1.00 84.38 85 PRO A CA 1
ATOM 674 C C . PRO A 1 85 ? 2.684 16.081 -0.720 1.00 84.38 85 PRO A C 1
ATOM 676 O O . PRO A 1 85 ? 2.100 16.358 0.326 1.00 84.38 85 PRO A O 1
ATOM 679 N N . LYS A 1 86 ? 2.114 15.341 -1.681 1.00 85.12 86 LYS A N 1
ATOM 680 C CA . LYS A 1 86 ? 0.752 14.800 -1.588 1.00 85.12 86 LYS A CA 1
ATOM 681 C C . LYS A 1 86 ? 0.595 13.801 -0.440 1.00 85.12 86 LYS A C 1
ATOM 683 O O . LYS A 1 86 ? -0.420 13.809 0.250 1.00 85.12 86 LYS A O 1
ATOM 688 N N . LEU A 1 87 ? 1.582 12.927 -0.254 1.00 89.50 87 LEU A N 1
ATOM 689 C CA . LEU A 1 87 ? 1.553 11.919 0.799 1.00 89.50 87 LEU A CA 1
ATOM 690 C C . LEU A 1 87 ? 1.718 12.565 2.175 1.00 89.50 87 LEU A C 1
ATOM 692 O O . LEU A 1 87 ? 0.962 12.251 3.086 1.00 89.50 87 LEU A O 1
ATOM 696 N N . ASP A 1 88 ? 2.644 13.511 2.303 1.00 89.88 88 ASP A N 1
ATOM 697 C CA . ASP A 1 88 ? 2.898 14.248 3.539 1.00 89.88 88 ASP A CA 1
ATOM 698 C C . ASP A 1 88 ? 1.677 15.081 3.942 1.00 89.88 88 ASP A C 1
ATOM 700 O O . ASP A 1 88 ? 1.309 15.109 5.115 1.00 89.88 88 ASP A O 1
ATOM 704 N N . HIS A 1 89 ? 1.005 15.710 2.972 1.00 90.00 89 HIS A N 1
ATOM 705 C CA . HIS A 1 89 ? -0.269 16.388 3.197 1.00 90.00 89 HIS A CA 1
ATOM 706 C C . HIS A 1 89 ? -1.343 15.411 3.695 1.00 90.00 89 HIS A C 1
ATOM 708 O O . HIS A 1 89 ? -1.980 15.662 4.714 1.00 90.00 89 HIS A O 1
ATOM 714 N N . ALA A 1 90 ? -1.531 14.276 3.013 1.00 92.25 90 ALA A N 1
ATOM 715 C CA . ALA A 1 90 ? -2.517 13.274 3.416 1.00 92.25 90 ALA A CA 1
ATOM 716 C C . ALA A 1 90 ? -2.242 12.716 4.824 1.00 92.25 90 ALA A C 1
ATOM 718 O O . ALA A 1 90 ? -3.176 12.548 5.603 1.00 92.25 90 ALA A O 1
ATOM 719 N N . LYS A 1 91 ? -0.969 12.484 5.178 1.00 94.69 91 LYS A N 1
ATOM 720 C CA . LYS A 1 91 ? -0.562 12.050 6.524 1.00 94.69 91 LYS A CA 1
ATOM 721 C C . LYS A 1 91 ? -0.904 13.100 7.585 1.00 94.69 91 LYS A C 1
ATOM 723 O O . LYS A 1 91 ? -1.458 12.736 8.615 1.00 94.69 91 LYS A O 1
ATOM 728 N N . LYS A 1 92 ? -0.631 14.383 7.323 1.00 93.81 92 LYS A N 1
ATOM 729 C CA . LYS A 1 92 ? -0.971 15.491 8.236 1.00 93.81 92 LYS A CA 1
ATOM 730 C C . LYS A 1 92 ? -2.475 15.644 8.438 1.00 93.81 92 LYS A C 1
ATOM 732 O O . LYS A 1 92 ? -2.921 15.810 9.567 1.00 93.81 92 LYS A O 1
ATOM 737 N N . GLU A 1 93 ? -3.263 15.562 7.369 1.00 93.50 93 GLU A N 1
ATOM 738 C CA . GLU A 1 93 ? -4.722 15.633 7.491 1.00 93.50 93 GLU A CA 1
ATOM 739 C C . GLU A 1 93 ? -5.293 14.419 8.222 1.00 93.50 93 GLU A C 1
ATOM 741 O O . GLU A 1 93 ? -6.179 14.572 9.061 1.00 93.50 93 GLU A O 1
ATOM 746 N N . LEU A 1 94 ? -4.746 13.225 7.974 1.00 94.81 94 LEU A N 1
ATOM 747 C CA . LEU A 1 94 ? -5.128 12.030 8.719 1.00 94.81 94 LEU A CA 1
ATOM 748 C C . LEU A 1 94 ? -4.809 12.188 10.207 1.00 94.81 94 LEU A C 1
ATOM 750 O O . LEU A 1 94 ? -5.656 11.871 11.037 1.00 94.81 94 LEU A O 1
ATOM 754 N N . GLU A 1 95 ? -3.636 12.719 10.553 1.00 94.88 95 GLU A N 1
ATOM 755 C CA . GLU A 1 95 ? -3.256 13.031 11.936 1.00 94.88 95 GLU A CA 1
ATOM 756 C C . GLU A 1 95 ? -4.225 14.029 12.568 1.00 94.88 95 GLU A C 1
ATOM 758 O O . GLU A 1 95 ? -4.733 13.799 13.664 1.00 94.88 95 GLU A O 1
ATOM 763 N N . ARG A 1 96 ? -4.558 15.105 11.850 1.00 93.69 96 ARG A N 1
ATOM 764 C CA . ARG A 1 96 ? -5.491 16.131 12.319 1.00 93.69 96 ARG A CA 1
ATOM 765 C C . ARG A 1 96 ? -6.873 15.546 12.608 1.00 93.69 96 ARG A C 1
ATOM 767 O O . ARG A 1 96 ? -7.405 15.787 13.689 1.00 93.69 96 ARG A O 1
ATOM 774 N N . VAL A 1 97 ? -7.443 14.776 11.683 1.00 93.25 97 VAL A N 1
ATOM 775 C CA . VAL A 1 97 ? -8.768 14.154 11.850 1.00 93.25 97 VAL A CA 1
ATOM 776 C C . VAL A 1 97 ? -8.747 13.125 12.983 1.00 93.25 97 VAL A C 1
ATOM 778 O O . VAL A 1 97 ? -9.596 13.163 13.870 1.00 93.25 97 VAL A O 1
ATOM 781 N N . THR A 1 98 ? -7.741 12.250 13.014 1.00 91.75 98 THR A N 1
ATOM 782 C CA . THR A 1 98 ? -7.654 11.158 14.002 1.00 91.75 98 THR A CA 1
ATOM 783 C C . THR A 1 98 ? -7.245 11.619 15.402 1.00 91.75 98 THR A C 1
ATOM 785 O O . THR A 1 98 ? -7.508 10.911 16.372 1.00 91.75 98 THR A O 1
ATOM 788 N N . SER A 1 99 ? -6.663 12.816 15.538 1.00 91.38 99 SER A N 1
ATOM 789 C CA . SER A 1 99 ? -6.390 13.442 16.840 1.00 91.38 99 SER A CA 1
ATOM 790 C C . SER A 1 99 ? -7.664 13.813 17.611 1.00 91.38 99 SER A C 1
ATOM 792 O O . SER A 1 99 ? -7.637 13.949 18.837 1.00 91.38 99 SER A O 1
ATOM 794 N N . ASN A 1 100 ? -8.798 13.943 16.917 1.00 86.69 100 ASN A N 1
ATOM 795 C CA . ASN A 1 100 ? -10.094 14.122 17.548 1.00 86.69 100 ASN A CA 1
ATOM 796 C C . ASN A 1 100 ? -10.632 12.769 18.045 1.00 86.69 100 ASN A C 1
ATOM 798 O O . ASN A 1 100 ? -10.805 11.829 17.278 1.00 86.69 100 ASN A O 1
ATOM 802 N N . SER A 1 101 ? -10.977 12.686 19.333 1.00 78.12 101 SER A N 1
ATOM 803 C CA . SER A 1 101 ? -11.556 11.478 19.952 1.00 78.12 101 SER A CA 1
ATOM 804 C C . SER A 1 101 ? -12.846 10.965 19.290 1.00 78.12 101 SER A C 1
ATOM 806 O O . SER A 1 101 ? -13.226 9.812 19.498 1.00 78.12 101 SER A O 1
ATOM 808 N N . LYS A 1 102 ? -13.534 11.816 18.518 1.00 86.69 102 LYS A N 1
ATOM 809 C CA . LYS A 1 102 ? -14.712 11.467 17.723 1.00 86.69 102 LYS A CA 1
ATOM 810 C C . LYS A 1 102 ? -14.604 12.133 16.355 1.00 86.69 102 LYS A C 1
ATOM 812 O O . LYS A 1 102 ? -15.007 13.283 16.213 1.00 86.69 102 LYS A O 1
ATOM 817 N N . PHE A 1 103 ? -14.069 11.400 15.388 1.00 90.81 103 PHE A N 1
ATOM 818 C CA . PHE A 1 103 ? -14.203 11.721 13.971 1.00 90.81 103 PHE A CA 1
ATOM 819 C C . PHE A 1 103 ? -15.172 10.738 13.315 1.00 90.81 103 PHE A C 1
ATOM 821 O O . PHE A 1 103 ? -15.321 9.599 13.778 1.00 90.81 103 PHE A O 1
ATOM 828 N N . ASP A 1 104 ? -15.836 11.164 12.249 1.00 90.38 104 ASP A N 1
ATOM 829 C CA . ASP A 1 104 ? -16.624 10.269 11.411 1.00 90.38 104 ASP A CA 1
ATOM 830 C C . ASP A 1 104 ? -15.866 9.837 10.146 1.00 90.38 104 ASP A C 1
ATOM 832 O O . ASP A 1 104 ? -14.767 10.284 9.818 1.00 90.38 104 ASP A O 1
ATOM 836 N N . ARG A 1 105 ? -16.447 8.871 9.438 1.00 90.12 105 ARG A N 1
ATOM 837 C CA . ARG A 1 105 ? -15.860 8.334 8.209 1.00 90.12 105 ARG A CA 1
ATOM 838 C C . ARG A 1 105 ? -15.861 9.358 7.068 1.00 90.12 105 ARG A C 1
ATOM 840 O O . ARG A 1 105 ? -15.013 9.250 6.185 1.00 90.12 105 ARG A O 1
ATOM 847 N N . ASP A 1 106 ? -16.790 10.306 7.059 1.00 92.25 106 ASP A N 1
ATOM 848 C CA . ASP A 1 106 ? -16.899 11.291 5.986 1.00 92.25 106 ASP A CA 1
ATOM 849 C C . ASP A 1 106 ? -15.730 12.281 6.065 1.00 92.25 106 ASP A C 1
ATOM 851 O O . ASP A 1 106 ? -15.133 12.591 5.034 1.00 92.25 106 ASP A O 1
ATOM 855 N N . GLU A 1 107 ? -15.281 12.638 7.274 1.00 91.19 107 GLU A N 1
ATOM 856 C CA . GLU A 1 107 ? -14.044 13.402 7.491 1.00 91.19 107 GLU A CA 1
ATOM 857 C C . GLU A 1 107 ? -12.805 12.712 6.893 1.00 91.19 107 GLU A C 1
ATOM 859 O O . GLU A 1 107 ? -11.938 13.380 6.331 1.00 91.19 107 GLU A O 1
ATOM 864 N N . LEU A 1 108 ? -12.725 11.375 6.945 1.00 91.62 108 LEU A N 1
ATOM 865 C CA . LEU A 1 108 ? -11.642 10.628 6.289 1.00 91.62 108 LEU A CA 1
ATOM 866 C C . LEU A 1 108 ? -11.747 10.679 4.759 1.00 91.62 108 LEU A C 1
ATOM 868 O O . LEU A 1 108 ? -10.727 10.743 4.069 1.00 91.62 108 LEU A O 1
ATOM 872 N N . PHE A 1 109 ? -12.964 10.647 4.210 1.00 91.50 109 PHE A N 1
ATOM 873 C CA . PHE A 1 109 ? -13.172 10.756 2.767 1.00 91.50 109 PHE A CA 1
ATOM 874 C C . PHE A 1 109 ? -12.819 12.145 2.231 1.00 91.50 109 PHE A C 1
ATOM 876 O O . PHE A 1 109 ? -12.335 12.233 1.102 1.00 91.50 109 PHE A O 1
ATOM 883 N N . GLU A 1 110 ? -12.996 13.211 3.015 1.00 91.19 110 GLU A N 1
ATOM 884 C CA . GLU A 1 110 ? -12.567 14.560 2.621 1.00 91.19 110 GLU A CA 1
ATOM 885 C C . GLU A 1 110 ? -11.057 14.635 2.354 1.00 91.19 110 GLU A C 1
ATOM 887 O O . GLU A 1 110 ? -10.634 15.298 1.407 1.00 91.19 110 GLU A O 1
ATOM 892 N N . ILE A 1 111 ? -10.239 13.864 3.083 1.00 91.12 111 ILE A N 1
ATOM 893 C CA . ILE A 1 111 ? -8.788 13.775 2.839 1.00 91.12 111 ILE A CA 1
ATOM 894 C C . ILE A 1 111 ? -8.501 13.284 1.410 1.00 91.12 111 ILE A C 1
ATOM 896 O O . ILE A 1 111 ? -7.589 13.775 0.743 1.00 91.12 111 ILE A O 1
ATOM 900 N N . LEU A 1 112 ? -9.297 12.331 0.914 1.00 88.81 112 LEU A N 1
ATOM 901 C CA . LEU A 1 112 ? -9.136 11.744 -0.420 1.00 88.81 112 LEU A CA 1
ATOM 902 C C . LEU A 1 112 ? -9.624 12.664 -1.547 1.00 88.81 112 LEU A C 1
ATOM 904 O O . LEU A 1 112 ? -9.246 12.455 -2.701 1.00 88.81 112 LEU A O 1
ATOM 908 N N . LYS A 1 113 ? -10.449 13.669 -1.232 1.00 87.75 113 LYS A N 1
ATOM 909 C CA . LYS A 1 113 ? -10.997 14.628 -2.202 1.00 87.75 113 LYS A CA 1
ATOM 910 C C . LYS A 1 113 ? -10.050 15.784 -2.511 1.00 87.75 113 LYS A C 1
ATOM 912 O O . LYS A 1 113 ? -10.355 16.577 -3.399 1.00 87.75 113 LYS A O 1
ATOM 917 N N . ASN A 1 114 ? -8.913 15.888 -1.822 1.00 81.94 114 ASN A N 1
ATOM 918 C CA . ASN A 1 114 ? -7.960 16.954 -2.094 1.00 81.94 114 ASN A CA 1
ATOM 919 C C . ASN A 1 114 ? -7.380 16.835 -3.522 1.00 81.94 114 ASN A C 1
ATOM 921 O O . ASN A 1 114 ? -6.618 15.913 -3.829 1.00 81.94 114 ASN A O 1
ATOM 925 N N . SER A 1 115 ? -7.740 17.793 -4.379 1.00 79.12 115 SER A N 1
ATOM 926 C CA . SER A 1 115 ? -7.259 17.940 -5.757 1.00 79.12 115 SER A CA 1
ATOM 927 C C . SER A 1 115 ? -6.187 19.025 -5.921 1.00 79.12 115 SER A C 1
ATOM 929 O O . SER A 1 115 ? -5.862 19.398 -7.049 1.00 79.12 115 SER A O 1
ATOM 931 N N . GLU A 1 116 ? -5.674 19.578 -4.823 1.00 79.88 116 GLU A N 1
ATOM 932 C CA . GLU A 1 116 ? -4.607 20.571 -4.831 1.00 79.88 116 GLU A CA 1
ATOM 933 C C . GLU A 1 116 ? -3.336 19.960 -5.429 1.00 79.88 116 GLU A C 1
ATOM 935 O O . GLU A 1 116 ? -2.849 18.907 -5.005 1.00 79.88 116 GLU A O 1
ATOM 940 N N . LYS A 1 117 ? -2.805 20.626 -6.455 1.00 76.81 117 LYS A N 1
ATOM 941 C CA . LYS A 1 117 ? -1.540 20.244 -7.073 1.00 76.81 117 LYS A CA 1
ATOM 942 C C . LYS A 1 117 ? -0.398 20.850 -6.272 1.00 76.81 117 LYS A C 1
ATOM 944 O O . LYS A 1 117 ? -0.408 22.043 -5.974 1.00 76.81 117 LYS A O 1
ATOM 949 N N . ALA A 1 118 ? 0.595 20.030 -5.943 1.00 76.31 118 ALA A N 1
ATOM 950 C CA . ALA A 1 118 ? 1.833 20.552 -5.387 1.00 76.31 118 ALA A CA 1
ATOM 951 C C . ALA A 1 118 ? 2.540 21.424 -6.445 1.00 76.31 118 ALA A C 1
ATOM 953 O O . ALA A 1 118 ? 2.468 21.094 -7.628 1.00 76.31 118 ALA A O 1
ATOM 954 N N . PRO A 1 119 ? 3.227 22.509 -6.044 1.00 77.06 119 PRO A N 1
ATOM 955 C CA . PRO A 1 119 ? 4.086 23.261 -6.952 1.00 77.06 119 PRO A CA 1
ATOM 956 C C . PRO A 1 119 ? 5.136 22.351 -7.592 1.00 77.06 119 PRO A C 1
ATOM 958 O O . PRO A 1 119 ? 5.711 21.517 -6.888 1.00 77.06 119 PRO A O 1
ATOM 961 N N . ASP A 1 120 ? 5.429 22.568 -8.875 1.00 71.31 120 ASP A N 1
ATOM 962 C CA . ASP A 1 120 ? 6.367 21.744 -9.653 1.00 71.31 120 ASP A CA 1
ATOM 963 C C . ASP A 1 120 ? 7.740 21.614 -8.967 1.00 71.31 120 ASP A C 1
ATOM 965 O O . ASP A 1 120 ? 8.326 20.539 -8.919 1.00 71.31 120 ASP A O 1
ATOM 969 N N . GLU A 1 121 ? 8.217 22.685 -8.326 1.00 74.12 121 GLU A N 1
ATOM 970 C CA . GLU A 1 121 ? 9.489 22.723 -7.585 1.00 74.12 121 GLU A CA 1
ATOM 971 C C . GLU A 1 121 ? 9.559 21.746 -6.399 1.00 74.12 121 GLU A C 1
ATOM 973 O O . GLU A 1 121 ? 10.642 21.440 -5.899 1.00 74.12 121 GLU A O 1
ATOM 978 N N . LYS A 1 122 ? 8.405 21.286 -5.905 1.00 70.12 122 LYS A N 1
ATOM 979 C CA . LYS A 1 122 ? 8.298 20.329 -4.798 1.00 70.12 122 LYS A CA 1
ATOM 980 C C . LYS A 1 122 ? 8.063 18.902 -5.285 1.00 70.12 122 LYS A C 1
ATOM 982 O O . LYS A 1 122 ? 8.032 17.995 -4.449 1.00 70.12 122 LYS A O 1
ATOM 987 N N . LEU A 1 123 ? 7.862 18.693 -6.587 1.00 68.88 123 LEU A N 1
ATOM 988 C CA . LEU A 1 123 ? 7.682 17.360 -7.139 1.00 68.88 123 LEU A CA 1
ATOM 989 C C . LEU A 1 123 ? 9.020 16.606 -7.120 1.00 68.88 123 LEU A C 1
ATOM 991 O O . LEU A 1 123 ? 10.070 17.174 -7.432 1.00 68.88 123 LEU A O 1
ATOM 995 N N . PRO A 1 124 ? 9.020 15.328 -6.712 1.00 65.94 124 PRO A N 1
ATOM 996 C CA . PRO A 1 124 ? 10.206 14.499 -6.838 1.00 65.94 124 PRO A CA 1
ATOM 997 C C . PRO A 1 124 ? 10.525 14.282 -8.321 1.00 65.94 124 PRO A C 1
ATOM 999 O O . PRO A 1 124 ? 9.627 14.188 -9.145 1.00 65.94 124 PRO A O 1
ATOM 1002 N N . SER A 1 125 ? 11.803 14.140 -8.673 1.00 65.31 125 SER A N 1
ATOM 1003 C CA . SER A 1 125 ? 12.168 13.738 -10.036 1.00 65.31 125 SER A CA 1
ATOM 1004 C C . SER A 1 125 ? 11.840 12.253 -10.222 1.00 65.31 125 SER A C 1
ATOM 1006 O O . SER A 1 125 ? 12.571 11.386 -9.738 1.00 65.31 125 SER A O 1
ATOM 1008 N N . THR A 1 126 ? 10.698 11.952 -10.843 1.00 62.62 126 THR A N 1
ATOM 1009 C CA . THR A 1 126 ? 10.170 10.582 -10.982 1.00 62.62 126 THR A CA 1
ATOM 1010 C C . THR A 1 126 ? 10.593 9.885 -12.275 1.00 62.62 126 THR A C 1
ATOM 1012 O O . THR A 1 126 ? 10.369 8.685 -12.419 1.00 62.62 126 THR A O 1
ATOM 1015 N N . GLY A 1 127 ? 11.196 10.615 -13.220 1.00 58.81 127 GLY A N 1
ATOM 1016 C CA . GLY A 1 127 ? 11.522 10.102 -14.557 1.00 58.81 127 GLY A CA 1
ATOM 1017 C C . GLY A 1 127 ? 10.296 9.882 -15.455 1.00 58.81 127 GLY A C 1
ATOM 1018 O O . GLY A 1 127 ? 10.430 9.324 -16.543 1.00 58.81 127 GLY A O 1
ATOM 1019 N N . ILE A 1 128 ? 9.111 10.315 -15.016 1.00 57.88 128 ILE A N 1
ATOM 1020 C CA . ILE A 1 128 ? 7.856 10.245 -15.764 1.00 57.88 128 ILE A CA 1
ATOM 1021 C C . ILE A 1 128 ? 7.626 11.599 -16.464 1.00 57.88 128 ILE A C 1
ATOM 1023 O O . ILE A 1 128 ? 7.889 12.637 -15.858 1.00 57.88 128 ILE A O 1
ATOM 1027 N N . PRO A 1 129 ? 7.158 11.633 -17.729 1.00 53.19 129 PRO A N 1
ATOM 1028 C CA . PRO A 1 129 ? 6.784 12.886 -18.384 1.00 53.19 129 PRO A CA 1
ATOM 1029 C C . PRO A 1 129 ? 5.695 13.636 -17.603 1.00 53.19 129 PRO A C 1
ATOM 1031 O O . PRO A 1 129 ? 4.743 13.013 -17.140 1.00 53.19 129 PRO A O 1
ATOM 1034 N N . TYR A 1 130 ? 5.795 14.968 -17.544 1.00 49.50 130 TYR A N 1
ATOM 1035 C CA . TYR A 1 130 ? 4.888 15.865 -16.800 1.00 49.50 130 TYR A CA 1
ATOM 1036 C C . TYR A 1 130 ? 3.393 15.628 -17.074 1.00 49.50 130 TYR A C 1
ATOM 1038 O O . TYR A 1 130 ? 2.553 15.822 -16.208 1.00 49.50 130 TYR A O 1
ATOM 1046 N N . GLU A 1 131 ? 3.040 15.170 -18.276 1.00 49.72 131 GLU A N 1
ATOM 1047 C CA . GLU A 1 131 ? 1.650 14.881 -18.658 1.00 49.72 131 GLU A CA 1
ATOM 1048 C C . GLU A 1 131 ? 1.022 13.706 -17.881 1.00 49.72 131 GLU A C 1
ATOM 1050 O O . GLU A 1 131 ? -0.196 13.535 -17.890 1.00 49.72 131 GLU A O 1
ATOM 1055 N N . TRP A 1 132 ? 1.850 12.883 -17.232 1.00 49.19 132 TRP A N 1
ATOM 1056 C CA . TRP A 1 132 ? 1.459 11.699 -16.463 1.00 49.19 132 TRP A CA 1
ATOM 1057 C C . TRP A 1 132 ? 1.665 11.886 -14.947 1.00 49.19 132 TRP A C 1
ATOM 1059 O O . TRP A 1 132 ? 1.432 10.937 -14.188 1.00 49.19 132 TRP A O 1
ATOM 1069 N N . GLU A 1 133 ? 2.097 13.079 -14.518 1.00 47.50 133 GLU A N 1
ATOM 1070 C CA . GLU A 1 133 ? 2.306 13.491 -13.120 1.00 47.50 133 GLU A CA 1
ATOM 1071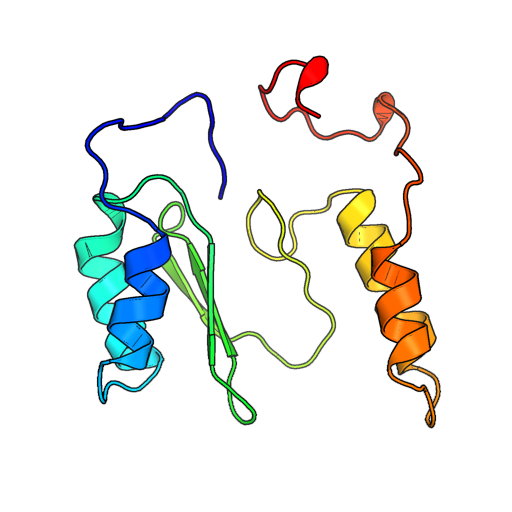 C C . GLU A 1 133 ? 1.149 14.371 -12.606 1.00 47.50 133 GLU A C 1
ATOM 1073 O O . GLU A 1 133 ? 0.688 14.113 -11.466 1.00 47.50 133 GLU A O 1
#

Secondary structure (DSSP, 8-state):
---TTS--TTSPPHHHHHHHHHHS---HHHHHHHHHHHGGGSSS-EEEEE-SS-EEEEETTTTEEEE--SS----SSSSTT---HHHHHHHHHHHHHHTSSS--HHHHHHHHT--PPPPGGGS---SS-GGG-

pLDDT: mean 88.57, std 11.2, range [47.5, 97.75]

Radius of gyration: 16.79 Å; chains: 1; bounding box: 31×44×41 Å